Protein AF-A0A821KRN1-F1 (afdb_monomer_lite)

Foldseek 3Di:
DDAPLQAQFDAPPPDDPDRCVPPCVPPVPDPDDPVVRRDRPDDPDVVNVCVVQQWWAQLAPRDTDGPVCCPPDQAQHEAEDEDFLPDPVRVVVQVVVQVVVVVCVVVDPNYAYEYQYPDDDPVRVSVVSNVHRHIYGDNVCNVVVCVVSVVDDDPPPDD

pLDDT: mean 72.32, std 21.02, range [26.2, 95.69]

Sequence (159 aa):
MNPLIGSRHDCALTECEFNLCETCLPKNKHEHPLSEYLTPKRTYSLEKLFTSIPYLINPNNDEKVEMKTLWENDVKSIGFNFLVHWCLPCRELSLRLVELYKEIQTTSNGFRLVFISCDRDVESFNKYRAAMPWLAAPLDAGALLKAYFRVSGEFNLNY

Secondary structure (DSSP, 8-state):
---SS---EE-SSTT----HHHHHTTT---SS-HHHH-EES----HHHHHHHS-EEE-TTT--EEEGGGGG-TT--EEEEEEE-TT-HHHHHHHHHHHHHHHHHHHH-SSEEEEEEE--SSHHHHHHHHTT-SSEE--TTHHHHHHHHTT---------

Radius of gyration: 17.8 Å; chains: 1; bounding box: 39×54×35 Å

Structure (mmCIF, N/CA/C/O backbone):
data_AF-A0A821KRN1-F1
#
_entry.id   AF-A0A821KRN1-F1
#
loop_
_atom_site.group_PDB
_atom_site.id
_atom_site.type_symbol
_atom_site.label_atom_id
_atom_site.label_alt_id
_atom_site.label_comp_id
_atom_site.label_asym_id
_atom_site.label_entity_id
_atom_site.label_seq_id
_atom_site.pdbx_PDB_ins_code
_atom_site.Cartn_x
_atom_site.Cartn_y
_atom_site.Cartn_z
_atom_site.occupancy
_atom_site.B_iso_or_equiv
_atom_site.auth_seq_id
_atom_site.auth_comp_id
_atom_site.auth_asym_id
_atom_site.auth_atom_id
_atom_site.pdbx_PDB_model_num
ATOM 1 N N . MET A 1 1 ? -11.781 9.157 9.106 1.00 30.70 1 MET A N 1
ATOM 2 C CA . MET A 1 1 ? -10.310 9.187 9.251 1.00 30.70 1 MET A CA 1
ATOM 3 C C . MET A 1 1 ? -9.737 9.633 7.918 1.00 30.70 1 MET A C 1
ATOM 5 O O . MET A 1 1 ? -9.972 8.960 6.923 1.00 30.70 1 MET A O 1
ATOM 9 N N . ASN A 1 2 ? -9.121 10.816 7.880 1.00 26.20 2 ASN A N 1
ATOM 10 C CA . ASN A 1 2 ? -8.567 11.400 6.657 1.00 26.20 2 ASN A CA 1
ATOM 11 C C . ASN A 1 2 ? -7.202 10.757 6.358 1.00 26.20 2 ASN A C 1
ATOM 13 O O . ASN A 1 2 ? -6.403 10.618 7.285 1.00 26.20 2 ASN A O 1
ATOM 17 N N . PRO A 1 3 ? -6.921 10.346 5.111 1.00 31.69 3 PRO A N 1
ATOM 18 C CA . PRO A 1 3 ? -5.640 9.745 4.759 1.00 31.69 3 PRO A CA 1
ATOM 19 C C . PRO A 1 3 ? -4.484 10.727 5.014 1.00 31.69 3 PRO A C 1
ATOM 21 O O . PRO A 1 3 ? -4.513 11.861 4.545 1.00 31.69 3 PRO A O 1
ATOM 24 N N . LEU A 1 4 ? -3.437 10.270 5.712 1.00 35.56 4 LEU A N 1
ATOM 25 C CA . LEU A 1 4 ? -2.153 10.973 5.898 1.00 35.56 4 LEU A CA 1
ATOM 26 C C . LEU A 1 4 ? -1.260 10.887 4.644 1.00 35.56 4 LEU A C 1
ATOM 28 O O . LEU A 1 4 ? -0.048 10.713 4.718 1.00 35.56 4 LEU A O 1
ATOM 32 N N . ILE A 1 5 ? -1.870 11.025 3.470 1.00 42.72 5 ILE A N 1
ATOM 33 C CA . ILE A 1 5 ? -1.188 11.452 2.252 1.00 42.72 5 ILE A CA 1
ATOM 34 C C . ILE A 1 5 ? -1.806 12.808 1.983 1.00 42.72 5 ILE A C 1
ATOM 36 O O . ILE A 1 5 ? -2.966 12.874 1.580 1.00 42.72 5 ILE A O 1
ATOM 40 N N . GLY A 1 6 ? -1.073 13.874 2.320 1.00 38.25 6 GLY A N 1
ATOM 41 C CA . GLY A 1 6 ? -1.561 15.241 2.184 1.00 38.25 6 GLY A CA 1
ATOM 42 C C . GLY A 1 6 ? -2.169 15.423 0.801 1.00 38.25 6 GLY A C 1
ATOM 43 O O . GLY A 1 6 ? -1.483 15.291 -0.214 1.00 38.25 6 GLY A O 1
ATOM 44 N N . SER A 1 7 ? -3.477 15.649 0.758 1.00 38.19 7 SER A N 1
ATOM 45 C CA . SER A 1 7 ? -4.183 15.966 -0.472 1.00 38.19 7 SER A CA 1
ATOM 46 C C . SER A 1 7 ? -3.451 17.138 -1.125 1.00 38.19 7 SER A C 1
ATOM 48 O O . SER A 1 7 ? -3.198 18.150 -0.482 1.00 38.19 7 SER A O 1
ATOM 50 N N . ARG A 1 8 ? -3.058 17.027 -2.398 1.00 44.66 8 ARG A N 1
ATOM 51 C CA . ARG A 1 8 ? -2.727 18.244 -3.147 1.00 44.66 8 ARG A CA 1
ATOM 52 C C . ARG A 1 8 ? -4.043 18.970 -3.346 1.00 44.66 8 ARG A C 1
ATOM 54 O O . ARG A 1 8 ? -4.917 18.491 -4.070 1.00 44.66 8 ARG A O 1
ATOM 61 N N . HIS A 1 9 ? -4.200 20.038 -2.598 1.00 41.59 9 HIS A N 1
ATOM 62 C CA . HIS A 1 9 ? -5.409 20.819 -2.557 1.00 41.59 9 HIS A CA 1
ATOM 63 C C . HIS A 1 9 ? -5.377 21.877 -3.663 1.00 41.59 9 HIS A C 1
ATOM 65 O O . HIS A 1 9 ? -4.324 22.463 -3.903 1.00 41.59 9 HIS A O 1
ATOM 71 N N . ASP A 1 10 ? -6.507 22.095 -4.332 1.00 43.78 10 ASP A N 1
ATOM 72 C CA . ASP A 1 10 ? -6.669 23.181 -5.302 1.00 43.78 10 ASP A CA 1
ATOM 73 C C . ASP A 1 10 ? -7.509 24.309 -4.697 1.00 43.78 10 ASP A C 1
ATOM 75 O O . ASP A 1 10 ? -8.334 24.091 -3.808 1.00 43.78 10 ASP A O 1
ATOM 79 N N . CYS A 1 11 ? -7.305 25.519 -5.214 1.00 41.06 11 CYS A N 1
ATOM 80 C CA . CYS A 1 11 ? -8.147 26.672 -4.928 1.00 41.06 11 CYS A CA 1
ATOM 81 C C . CYS A 1 11 ? -9.545 26.473 -5.544 1.00 41.06 11 CYS A C 1
ATOM 83 O O . CYS A 1 11 ? -9.661 26.138 -6.721 1.00 41.06 11 CYS A O 1
ATOM 85 N N . ALA A 1 12 ? -10.606 26.716 -4.767 1.00 42.59 12 ALA A N 1
ATOM 86 C CA . ALA A 1 12 ? -12.000 26.596 -5.215 1.00 42.59 12 ALA A CA 1
ATOM 87 C C . ALA A 1 12 ? -12.429 27.673 -6.237 1.00 42.59 12 ALA A C 1
ATOM 89 O O . ALA A 1 12 ? -13.514 27.583 -6.809 1.00 42.59 12 ALA A O 1
ATOM 90 N N . LEU A 1 13 ? -11.591 28.686 -6.480 1.00 43.34 13 LEU A N 1
ATOM 91 C CA . LEU A 1 13 ? -11.795 29.675 -7.533 1.00 43.34 13 LEU A CA 1
ATOM 92 C C . LEU A 1 13 ? -11.235 29.102 -8.840 1.00 43.34 13 LEU A C 1
ATOM 94 O O . LEU A 1 13 ? -10.025 28.991 -9.042 1.00 43.34 13 LEU A O 1
ATOM 98 N N . THR A 1 14 ? -12.160 28.658 -9.684 1.00 39.50 14 THR A N 1
ATOM 99 C CA . THR A 1 14 ? -11.943 28.042 -10.993 1.00 39.50 14 THR A CA 1
ATOM 100 C C . THR A 1 14 ? -11.017 28.890 -11.865 1.00 39.50 14 THR A C 1
ATOM 102 O O . THR A 1 14 ? -11.425 29.978 -12.249 1.00 39.50 14 THR A O 1
ATOM 105 N N . GLU A 1 15 ? -9.806 28.368 -12.129 1.00 42.44 15 GLU A N 1
ATOM 106 C CA . GLU A 1 15 ? -8.803 28.718 -13.174 1.00 42.44 15 GLU A CA 1
ATOM 107 C C . GLU A 1 15 ? -7.334 28.712 -12.684 1.00 42.44 15 GLU A C 1
ATOM 109 O O . GLU A 1 15 ? -6.418 28.921 -13.474 1.00 42.44 15 GLU A O 1
ATOM 114 N N . CYS A 1 16 ? -7.049 28.399 -11.415 1.00 40.62 16 CYS A N 1
ATOM 115 C CA . CYS A 1 16 ? -5.661 28.282 -10.942 1.00 40.62 16 CYS A CA 1
ATOM 116 C C . CYS A 1 16 ? -5.074 26.865 -11.119 1.00 40.62 16 CYS A C 1
ATOM 118 O O . CYS A 1 16 ? -5.413 25.954 -10.367 1.00 40.62 16 CYS A O 1
ATOM 120 N N . GLU A 1 17 ? -4.096 26.689 -12.016 1.00 45.19 17 GLU A N 1
ATOM 121 C CA . GLU A 1 17 ? -3.165 25.537 -12.017 1.00 45.19 17 GLU A CA 1
ATOM 122 C C . GLU A 1 17 ? -2.045 25.683 -10.958 1.00 45.19 17 GLU A C 1
ATOM 124 O O . GLU A 1 17 ? -0.897 25.301 -11.175 1.00 45.19 17 GLU A O 1
ATOM 129 N N . PHE A 1 18 ? -2.337 26.266 -9.793 1.00 39.44 18 PHE A N 1
ATOM 130 C CA . PHE A 1 18 ? -1.306 26.560 -8.797 1.00 39.44 18 P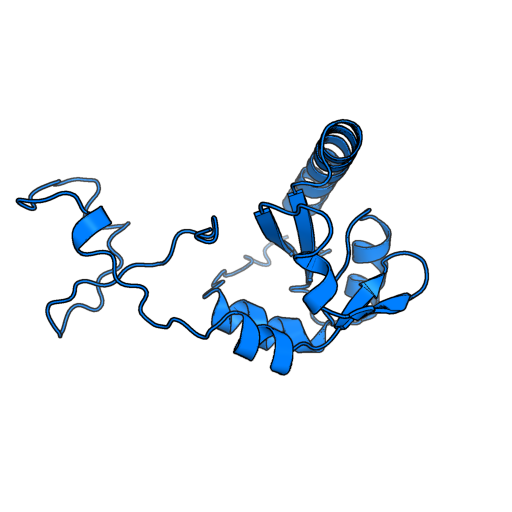HE A CA 1
ATOM 131 C C . PHE A 1 18 ? -1.046 25.385 -7.851 1.00 39.44 18 PHE A C 1
ATOM 133 O O . PHE A 1 18 ? -1.914 24.958 -7.092 1.00 39.44 18 PHE A O 1
ATOM 140 N N . ASN A 1 19 ? 0.203 24.918 -7.827 1.00 46.03 19 ASN A N 1
ATOM 141 C CA . ASN A 1 19 ? 0.730 24.117 -6.730 1.00 46.03 19 ASN A CA 1
ATOM 142 C C . ASN A 1 19 ? 0.952 25.044 -5.522 1.00 46.03 19 ASN A C 1
ATOM 144 O O . ASN A 1 19 ? 1.954 25.755 -5.451 1.00 46.03 19 ASN A O 1
ATOM 148 N N . LEU A 1 20 ? 0.009 25.042 -4.572 1.00 46.41 20 LEU A N 1
ATOM 149 C CA . LEU A 1 20 ? 0.026 25.891 -3.369 1.00 46.41 20 LEU A CA 1
ATOM 150 C C . LEU A 1 20 ? 1.326 25.776 -2.542 1.00 46.41 20 LEU A C 1
ATOM 152 O O . LEU A 1 20 ? 1.620 26.656 -1.741 1.00 46.41 20 LEU A O 1
ATOM 156 N N . CYS A 1 21 ? 2.137 24.730 -2.730 1.00 42.41 21 CYS A N 1
ATOM 157 C CA . CYS A 1 21 ? 3.381 24.551 -1.982 1.00 42.41 21 CYS A CA 1
ATOM 158 C C . CYS A 1 21 ? 4.502 25.523 -2.413 1.00 42.41 21 CYS A C 1
ATOM 160 O O . CYS A 1 21 ? 5.228 26.027 -1.563 1.00 42.41 21 CYS A O 1
ATOM 162 N N . GLU A 1 22 ? 4.641 25.844 -3.704 1.00 41.44 22 GLU A N 1
ATOM 163 C CA . GLU A 1 22 ? 5.802 26.612 -4.201 1.00 41.44 22 GLU A CA 1
ATOM 164 C C . GLU A 1 22 ? 5.659 28.131 -4.043 1.00 41.44 22 GLU A C 1
ATOM 166 O O . GLU A 1 22 ? 6.656 28.837 -3.911 1.00 41.44 22 GLU A O 1
ATOM 171 N N . THR A 1 23 ? 4.432 28.660 -4.028 1.00 42.88 23 THR A N 1
ATOM 172 C CA . THR A 1 23 ? 4.195 30.118 -4.025 1.00 42.88 23 THR A CA 1
ATOM 173 C C . THR A 1 23 ? 3.667 30.655 -2.691 1.00 42.88 23 THR A C 1
ATOM 175 O O . THR A 1 23 ? 3.799 31.851 -2.426 1.00 42.88 23 THR A O 1
ATOM 178 N N . CYS A 1 24 ? 3.092 29.813 -1.822 1.00 47.47 24 CYS A N 1
ATOM 179 C CA . CYS A 1 24 ? 2.488 30.277 -0.565 1.00 47.47 24 CYS A CA 1
ATOM 180 C C . CYS A 1 24 ? 3.499 30.450 0.579 1.00 47.47 24 CYS A C 1
ATOM 182 O O . CYS A 1 24 ? 3.307 31.326 1.423 1.00 47.47 24 CYS A O 1
ATOM 184 N N . LEU A 1 25 ? 4.597 29.689 0.575 1.00 47.62 25 LEU A N 1
ATOM 185 C CA . LEU A 1 25 ? 5.644 29.743 1.605 1.00 47.62 25 LEU A CA 1
ATOM 186 C C . LEU A 1 25 ? 6.246 31.149 1.828 1.00 47.62 25 LEU A C 1
ATOM 188 O O . LEU A 1 25 ? 6.447 31.516 2.985 1.00 47.62 25 LEU A O 1
ATOM 192 N N . PRO A 1 26 ? 6.490 31.980 0.793 1.00 45.72 26 PRO A N 1
ATOM 193 C CA . PRO A 1 26 ? 7.113 33.286 1.002 1.00 45.72 26 PRO A CA 1
ATOM 194 C C . PRO A 1 26 ? 6.150 34.417 1.390 1.00 45.72 26 PRO A C 1
ATOM 196 O O . PRO A 1 26 ? 6.630 35.478 1.786 1.00 45.72 26 PRO A O 1
ATOM 199 N N . LYS A 1 27 ? 4.822 34.272 1.216 1.00 50.19 27 LYS A N 1
ATOM 200 C CA . LYS A 1 27 ? 3.911 35.435 1.288 1.00 50.19 27 LYS A CA 1
ATOM 201 C C . LYS A 1 27 ? 2.667 35.319 2.165 1.00 50.19 27 LYS A C 1
ATOM 203 O O . LYS A 1 27 ? 2.155 36.391 2.445 1.00 50.19 27 LYS A O 1
ATOM 208 N N . ASN A 1 28 ? 2.197 34.140 2.604 1.00 48.38 28 ASN A N 1
ATOM 209 C CA . ASN A 1 28 ? 1.087 33.961 3.580 1.00 48.38 28 ASN A CA 1
ATOM 210 C C . ASN A 1 28 ? 0.032 35.104 3.620 1.00 48.38 28 ASN A C 1
ATOM 212 O O . ASN A 1 28 ? -0.250 35.669 4.675 1.00 48.38 28 ASN A O 1
ATOM 216 N N . LYS A 1 29 ? -0.523 35.497 2.466 1.00 47.97 29 LYS A N 1
ATOM 217 C CA . LYS A 1 29 ? -1.531 36.565 2.356 1.00 47.97 29 LYS A CA 1
ATOM 218 C C . LYS A 1 29 ? -2.837 35.985 1.838 1.00 47.97 29 LYS A C 1
ATOM 220 O O . LYS A 1 29 ? -3.227 36.229 0.701 1.00 47.97 29 LYS A O 1
ATOM 225 N N . HIS A 1 30 ? -3.499 35.207 2.676 1.00 44.12 30 HIS A N 1
ATOM 226 C CA . HIS A 1 30 ? -4.882 34.799 2.475 1.00 44.12 30 HIS A CA 1
ATOM 227 C C . HIS A 1 30 ? -5.616 34.925 3.817 1.00 44.12 30 HIS A C 1
ATOM 229 O O . HIS A 1 30 ? -5.042 34.664 4.872 1.00 44.12 30 HIS A O 1
ATOM 235 N N . GLU A 1 31 ? -6.850 35.427 3.784 1.00 45.00 31 GLU A N 1
ATOM 236 C CA . GLU A 1 31 ? -7.583 35.935 4.962 1.00 45.00 31 GLU A CA 1
ATOM 237 C C . GLU A 1 31 ? -8.187 34.838 5.864 1.00 45.00 31 GLU A C 1
ATOM 239 O O . GLU A 1 31 ? -8.890 35.137 6.824 1.00 45.00 31 GLU A O 1
ATOM 244 N N . HIS A 1 32 ? -7.915 33.565 5.582 1.00 44.38 32 HIS A N 1
ATOM 245 C CA . HIS A 1 32 ? -8.491 32.403 6.269 1.00 44.38 32 HIS A CA 1
ATOM 246 C C . HIS A 1 32 ? -7.483 31.240 6.296 1.00 44.38 32 HIS A C 1
ATOM 248 O O . HIS A 1 32 ? -6.593 31.199 5.459 1.00 44.38 32 HIS A O 1
ATOM 254 N N . PRO A 1 33 ? -7.561 30.258 7.207 1.00 47.88 33 PRO A N 1
ATOM 255 C CA . PRO A 1 33 ? -6.653 29.107 7.216 1.00 47.88 33 PRO A CA 1
ATOM 256 C C . PRO A 1 33 ? -6.674 28.341 5.883 1.00 47.88 33 PRO A C 1
ATOM 258 O O . PRO A 1 33 ? -7.744 28.089 5.330 1.00 47.88 33 PRO A O 1
ATOM 261 N N . LEU A 1 34 ? -5.497 27.941 5.364 1.00 48.78 34 LEU A N 1
ATOM 262 C CA . LEU A 1 34 ? -5.389 27.179 4.101 1.00 48.78 34 LEU A CA 1
ATOM 263 C C . LEU A 1 34 ? -6.355 25.988 4.122 1.00 48.78 34 LEU A C 1
ATOM 265 O O . LEU A 1 34 ? -7.104 25.802 3.167 1.00 48.78 34 LEU A O 1
ATOM 269 N N . SER A 1 35 ? -6.392 25.266 5.250 1.00 49.56 35 SER A N 1
ATOM 270 C CA . SER A 1 35 ? -7.208 24.074 5.513 1.00 49.56 35 SER A CA 1
ATOM 271 C C . SER A 1 35 ? -8.692 24.199 5.162 1.00 49.56 35 SER A C 1
ATOM 273 O O . SER A 1 35 ? -9.317 23.177 4.899 1.00 49.56 35 SER A O 1
ATOM 275 N N . GLU A 1 36 ? -9.257 25.408 5.144 1.00 44.53 36 GLU A N 1
ATOM 276 C CA . GLU A 1 36 ? -10.677 25.635 4.840 1.00 44.53 36 GLU A CA 1
ATOM 277 C C . GLU A 1 36 ? -10.989 25.621 3.335 1.00 44.53 36 GLU A C 1
ATOM 279 O O . GLU A 1 36 ? -12.083 25.232 2.942 1.00 44.53 36 GLU A O 1
ATOM 284 N N . TYR A 1 37 ? -10.025 25.974 2.477 1.00 45.47 37 TYR A N 1
ATOM 285 C CA . TYR A 1 37 ? -10.181 25.973 1.007 1.00 45.47 37 TYR A CA 1
ATOM 286 C C . TYR A 1 37 ? -9.624 24.731 0.327 1.00 45.47 37 TYR A C 1
ATOM 288 O O . TYR A 1 37 ? -9.734 24.541 -0.886 1.00 45.47 37 TYR A O 1
ATOM 296 N N . LEU A 1 38 ? -8.998 23.886 1.126 1.00 45.25 38 LEU A N 1
ATOM 297 C CA . LEU A 1 38 ? -8.263 22.730 0.696 1.00 45.25 38 LEU A CA 1
ATOM 298 C C . LEU A 1 38 ? -9.250 21.608 0.293 1.00 45.25 38 LEU A C 1
ATOM 300 O O . LEU A 1 38 ? -9.434 20.631 1.014 1.00 45.25 38 LEU A O 1
ATOM 304 N N . THR A 1 39 ? -9.864 21.700 -0.893 1.00 43.59 39 THR A N 1
ATOM 305 C CA . THR A 1 39 ? -10.736 20.638 -1.436 1.00 43.59 39 THR A CA 1
ATOM 306 C C . THR A 1 39 ? -9.918 19.612 -2.241 1.00 43.59 39 THR A C 1
ATOM 308 O O . THR A 1 39 ? -9.100 19.992 -3.085 1.00 43.59 39 THR A O 1
ATOM 311 N N . PRO A 1 40 ? -10.048 18.294 -1.985 1.00 47.28 40 PRO A N 1
ATOM 312 C CA . PRO A 1 40 ? -9.336 17.290 -2.770 1.00 47.28 40 PRO A CA 1
ATOM 313 C C . PRO A 1 40 ? -9.843 17.287 -4.221 1.00 47.28 40 PRO A C 1
ATOM 315 O O . PRO A 1 40 ? -11.013 17.007 -4.466 1.00 47.28 40 PRO A O 1
ATOM 318 N N . LYS A 1 41 ? -8.952 17.533 -5.195 1.00 44.16 41 LYS A N 1
ATOM 319 C CA . LYS A 1 41 ? -9.283 17.641 -6.636 1.00 44.16 41 LYS A CA 1
ATOM 320 C C . LYS A 1 41 ? -10.041 16.424 -7.200 1.00 44.16 41 LYS A C 1
ATOM 322 O O . LYS A 1 41 ? -10.765 16.551 -8.183 1.00 44.16 41 LYS A O 1
ATOM 327 N N . ARG A 1 42 ? -9.861 15.235 -6.607 1.00 47.97 42 ARG A N 1
ATOM 328 C CA . ARG A 1 42 ? -10.626 14.008 -6.892 1.00 47.97 42 ARG A CA 1
ATOM 329 C C . ARG A 1 42 ? -10.685 13.132 -5.645 1.00 47.97 42 ARG A C 1
ATOM 331 O O . ARG A 1 42 ? -9.683 12.537 -5.263 1.00 47.97 42 ARG A O 1
ATOM 338 N N . THR A 1 43 ? -11.858 13.004 -5.047 1.00 46.12 43 THR A N 1
ATOM 339 C CA . THR A 1 43 ? -12.161 11.914 -4.122 1.00 46.12 43 THR A CA 1
ATOM 340 C C . THR A 1 43 ? -12.670 10.738 -4.956 1.00 46.12 43 THR A C 1
ATOM 342 O O . THR A 1 43 ? -13.851 10.666 -5.278 1.00 46.12 43 THR A O 1
ATOM 345 N N . TYR A 1 44 ? -11.807 9.798 -5.362 1.00 52.69 44 TYR A N 1
ATOM 346 C CA . TYR A 1 44 ? -12.380 8.465 -5.589 1.00 52.69 44 TYR A CA 1
ATOM 347 C C . TYR A 1 44 ? -12.645 7.903 -4.199 1.00 52.69 44 TYR A C 1
ATOM 349 O O . TYR A 1 44 ? -11.792 8.028 -3.318 1.00 52.69 44 TYR A O 1
ATOM 357 N N . SER A 1 45 ? -13.837 7.355 -3.965 1.00 65.62 45 SER A N 1
ATOM 358 C CA . SER A 1 45 ? -14.065 6.696 -2.686 1.00 65.62 45 SER A CA 1
ATOM 359 C C . SER A 1 45 ? -13.050 5.564 -2.552 1.00 65.62 45 SER A C 1
ATOM 361 O O . SER A 1 45 ? -12.677 4.912 -3.536 1.00 65.62 45 SER A O 1
ATOM 363 N N . LEU A 1 46 ? -12.579 5.342 -1.329 1.00 67.50 46 LEU A N 1
ATOM 364 C CA . LEU A 1 46 ? -11.745 4.190 -1.014 1.00 67.50 46 LEU A CA 1
ATOM 365 C C . LEU A 1 46 ? -12.395 2.888 -1.515 1.00 67.50 46 LEU A C 1
ATOM 367 O O . LEU A 1 46 ? -11.701 2.011 -2.012 1.00 67.50 46 LEU A O 1
ATOM 371 N N . GLU A 1 47 ? -13.728 2.816 -1.524 1.00 70.62 47 GLU A N 1
ATOM 372 C CA . GLU A 1 47 ? -14.486 1.681 -2.061 1.00 70.62 47 GLU A CA 1
ATOM 373 C C . GLU A 1 47 ? -14.231 1.467 -3.559 1.00 70.62 47 GLU A C 1
ATOM 375 O O . GLU A 1 47 ? -14.062 0.333 -4.007 1.00 70.62 47 GLU A O 1
ATOM 380 N N . LYS A 1 48 ? -14.1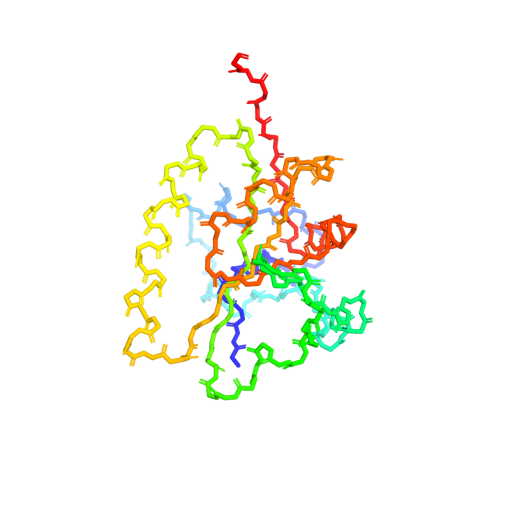44 2.542 -4.353 1.00 73.75 48 LYS A N 1
ATOM 381 C CA . LYS A 1 48 ? -13.814 2.447 -5.782 1.00 73.75 48 LYS A CA 1
ATOM 382 C C . LYS A 1 48 ? -12.371 1.999 -6.006 1.00 73.75 48 LYS A C 1
ATOM 384 O O . LYS A 1 48 ? -12.114 1.230 -6.936 1.00 73.75 48 LYS A O 1
ATOM 389 N N . LEU A 1 49 ? -11.445 2.430 -5.147 1.00 76.38 49 LEU A N 1
ATOM 390 C CA . LEU A 1 49 ? -10.074 1.918 -5.153 1.00 76.38 49 LEU A CA 1
ATOM 391 C C . LEU A 1 49 ? -10.047 0.417 -4.823 1.00 76.38 49 LEU A C 1
ATOM 393 O O . LEU A 1 49 ? -9.408 -0.338 -5.547 1.00 76.38 49 LEU A O 1
ATOM 397 N N . PHE A 1 50 ? -10.792 -0.035 -3.809 1.00 76.12 50 PHE A N 1
ATOM 398 C CA . PHE A 1 50 ? -10.857 -1.456 -3.425 1.00 76.12 50 PHE A CA 1
ATOM 399 C C . PHE A 1 50 ? -11.563 -2.319 -4.463 1.00 76.12 50 PHE A C 1
ATOM 401 O O . PHE A 1 50 ? -11.188 -3.465 -4.669 1.00 76.12 50 PHE A O 1
ATOM 408 N N . THR A 1 51 ? -12.553 -1.766 -5.161 1.00 82.50 51 THR A N 1
ATOM 409 C CA . THR A 1 51 ? -13.188 -2.459 -6.288 1.00 82.50 51 THR A CA 1
ATOM 410 C C . THR A 1 51 ? -12.187 -2.666 -7.423 1.00 82.50 51 THR A C 1
ATOM 412 O O . THR A 1 51 ? -12.189 -3.703 -8.078 1.00 82.50 51 THR A O 1
ATOM 415 N N . SER A 1 52 ? -11.306 -1.685 -7.642 1.00 86.31 52 SER A N 1
ATOM 416 C CA . SER A 1 52 ? -10.283 -1.750 -8.691 1.00 86.31 52 SER A CA 1
ATOM 417 C C . SER A 1 52 ? -9.086 -2.625 -8.294 1.00 86.31 52 SER A C 1
ATOM 419 O O . SER A 1 52 ? -8.394 -3.142 -9.165 1.00 86.31 52 SER A O 1
ATOM 421 N N . ILE A 1 53 ? -8.832 -2.780 -6.990 1.00 89.62 53 ILE A N 1
ATOM 422 C CA . ILE A 1 53 ? -7.725 -3.554 -6.415 1.00 89.62 53 ILE A CA 1
ATOM 423 C C . ILE A 1 53 ? -8.307 -4.459 -5.318 1.00 89.62 53 ILE A C 1
ATOM 425 O O . ILE A 1 53 ? -8.270 -4.100 -4.139 1.00 89.62 53 ILE A O 1
ATOM 429 N N . PRO A 1 54 ? -8.891 -5.613 -5.687 1.00 89.56 54 PRO A N 1
ATOM 430 C CA . PRO A 1 54 ? -9.666 -6.428 -4.751 1.00 89.56 54 PRO A CA 1
ATOM 431 C C . PRO A 1 54 ? -8.801 -7.211 -3.758 1.00 89.56 54 PRO A C 1
ATOM 433 O O . PRO A 1 54 ? -9.303 -7.648 -2.721 1.00 89.56 54 PRO A O 1
ATOM 436 N N . TYR A 1 55 ? -7.509 -7.388 -4.044 1.00 94.38 55 TYR A N 1
ATOM 437 C CA . TYR A 1 55 ? -6.598 -8.142 -3.193 1.00 94.38 55 TYR A CA 1
ATOM 438 C C . TYR A 1 55 ? -5.210 -7.510 -3.093 1.00 94.38 55 TYR A C 1
ATOM 440 O O . TYR A 1 55 ? -4.770 -6.742 -3.950 1.00 94.38 55 TYR A O 1
ATOM 448 N N . LEU A 1 56 ? -4.515 -7.916 -2.040 1.00 94.44 56 LEU A N 1
ATOM 449 C CA . LEU A 1 56 ? -3.105 -7.692 -1.776 1.00 94.44 56 LEU A CA 1
ATOM 450 C C . LEU A 1 56 ? -2.378 -9.031 -1.739 1.00 94.44 56 LEU A C 1
ATOM 452 O O . LEU A 1 56 ? -3.001 -10.083 -1.642 1.00 94.44 56 LEU A O 1
ATOM 456 N N . ILE A 1 57 ? -1.059 -8.985 -1.814 1.00 95.69 57 ILE A N 1
ATOM 457 C CA . ILE A 1 57 ? -0.185 -10.148 -1.869 1.00 95.69 57 ILE A CA 1
ATOM 458 C C . ILE A 1 57 ? 0.613 -10.203 -0.571 1.00 95.69 57 ILE A C 1
ATOM 460 O O . ILE A 1 57 ? 1.256 -9.224 -0.180 1.00 95.69 57 ILE A O 1
ATOM 464 N N . ASN A 1 58 ? 0.574 -11.350 0.097 1.00 94.06 58 ASN A N 1
ATOM 465 C CA . ASN A 1 58 ? 1.434 -11.626 1.233 1.00 94.06 58 ASN A CA 1
ATOM 466 C C . ASN A 1 58 ? 2.895 -11.763 0.755 1.00 94.06 58 ASN A C 1
ATOM 468 O O . ASN A 1 58 ? 3.169 -12.495 -0.201 1.00 94.06 58 ASN A O 1
ATOM 472 N N . PRO A 1 59 ? 3.849 -11.060 1.390 1.00 90.75 59 PRO A N 1
ATOM 473 C CA . PRO A 1 59 ? 5.238 -11.025 0.940 1.00 90.75 59 PRO A CA 1
ATOM 474 C C . PRO A 1 59 ? 5.949 -12.387 0.986 1.00 90.75 59 PRO A C 1
ATOM 476 O O . PRO A 1 59 ? 6.910 -12.566 0.244 1.00 90.75 59 PRO A O 1
ATOM 479 N N . ASN A 1 60 ? 5.487 -13.334 1.811 1.00 86.56 60 ASN A N 1
ATOM 480 C CA . ASN A 1 60 ? 6.215 -14.575 2.101 1.00 86.56 60 ASN A CA 1
ATOM 481 C C . ASN A 1 60 ? 5.716 -15.808 1.333 1.00 86.56 60 ASN A C 1
ATOM 483 O O . ASN A 1 60 ? 6.481 -16.749 1.138 1.00 86.56 60 ASN A O 1
ATOM 487 N N . ASN A 1 61 ? 4.435 -15.850 0.960 1.00 89.81 61 ASN A N 1
ATOM 488 C CA . ASN A 1 61 ? 3.785 -17.057 0.429 1.00 89.81 61 ASN A CA 1
ATOM 489 C C . ASN A 1 61 ? 2.878 -16.791 -0.787 1.00 89.81 61 ASN A C 1
ATOM 491 O O . ASN A 1 61 ? 2.186 -17.702 -1.234 1.00 89.81 61 ASN A O 1
ATOM 495 N N . ASP A 1 62 ? 2.856 -15.557 -1.296 1.00 90.56 62 ASP A N 1
ATOM 496 C CA . ASP A 1 62 ? 2.046 -15.113 -2.441 1.00 90.56 62 ASP A CA 1
ATOM 497 C C . ASP A 1 62 ? 0.529 -15.254 -2.253 1.00 90.56 62 ASP A C 1
ATOM 499 O O . ASP A 1 62 ? -0.253 -15.105 -3.197 1.00 90.56 62 ASP A O 1
ATOM 503 N N . GLU A 1 63 ? 0.097 -15.493 -1.016 1.00 94.50 63 GLU A N 1
ATOM 504 C CA . GLU A 1 63 ? -1.305 -15.584 -0.653 1.00 94.50 63 GLU A CA 1
ATOM 505 C C . GLU A 1 63 ? -2.012 -14.257 -0.929 1.00 94.50 63 GLU A C 1
ATOM 507 O O . GLU A 1 63 ? -1.531 -13.174 -0.577 1.00 94.50 63 GLU A O 1
ATOM 512 N N . LYS A 1 64 ? -3.182 -14.355 -1.564 1.00 95.44 64 LYS A N 1
ATOM 513 C CA . LYS A 1 64 ? -4.031 -13.203 -1.846 1.00 95.44 64 LYS A CA 1
ATOM 514 C C . LYS A 1 64 ? -4.891 -12.897 -0.629 1.00 95.44 64 LYS A C 1
ATOM 516 O O . LYS A 1 64 ? -5.709 -13.715 -0.225 1.00 95.44 64 LYS A O 1
ATOM 521 N N . VAL A 1 65 ? -4.739 -11.693 -0.099 1.00 93.88 65 VAL A N 1
ATOM 522 C CA . VAL A 1 65 ? -5.503 -11.182 1.040 1.00 93.88 65 VAL A CA 1
ATOM 523 C C . VAL A 1 65 ? -6.497 -10.147 0.534 1.00 93.88 65 VAL A C 1
ATOM 525 O O . VAL A 1 65 ? -6.117 -9.237 -0.199 1.00 93.88 65 VAL A O 1
ATOM 528 N N . GLU A 1 66 ? -7.771 -10.260 0.905 1.00 91.94 66 GLU A N 1
ATOM 529 C CA . GLU A 1 66 ? -8.791 -9.309 0.455 1.00 91.94 66 GLU A CA 1
ATOM 530 C C . GLU A 1 66 ? -8.481 -7.881 0.928 1.00 91.94 66 GLU A C 1
ATOM 532 O O . GLU A 1 66 ? -8.206 -7.642 2.106 1.00 91.94 66 GLU A O 1
ATOM 537 N N . MET A 1 67 ? -8.588 -6.903 0.024 1.00 86.19 67 MET A N 1
ATOM 538 C CA . MET A 1 67 ? -8.233 -5.502 0.291 1.00 86.19 67 MET A CA 1
ATOM 539 C C . MET A 1 67 ? -9.051 -4.887 1.437 1.00 86.19 67 MET A C 1
ATOM 541 O O . MET A 1 67 ? -8.544 -4.056 2.193 1.00 86.19 67 MET A O 1
ATOM 545 N N . LYS A 1 68 ? -10.308 -5.321 1.609 1.00 83.75 68 LYS A N 1
ATOM 546 C CA . LYS A 1 68 ? -11.189 -4.850 2.691 1.00 83.75 68 LYS A CA 1
ATOM 547 C C . LYS A 1 68 ? -10.627 -5.141 4.088 1.00 83.75 68 LYS A C 1
ATOM 549 O O . LYS A 1 68 ? -10.835 -4.351 5.004 1.00 83.75 68 LYS A O 1
ATOM 554 N N . THR A 1 69 ? -9.830 -6.202 4.226 1.00 86.44 69 THR A N 1
ATOM 555 C CA . THR A 1 69 ? -9.269 -6.631 5.516 1.00 86.44 69 THR A CA 1
ATOM 556 C C . THR A 1 69 ? -8.241 -5.655 6.075 1.00 86.44 69 THR A C 1
ATOM 558 O O . THR A 1 69 ? -7.938 -5.699 7.269 1.00 86.44 69 THR A O 1
ATOM 561 N N . LEU A 1 70 ? -7.704 -4.747 5.245 1.00 84.38 70 LEU A N 1
ATOM 562 C CA . LEU A 1 70 ? -6.787 -3.695 5.685 1.00 84.38 70 LEU A CA 1
ATOM 563 C C . LEU A 1 70 ? -7.387 -2.788 6.762 1.00 84.38 70 LEU A C 1
ATOM 565 O O . LEU A 1 70 ? -6.630 -2.239 7.553 1.00 84.38 70 LEU A O 1
ATOM 569 N N . TRP A 1 71 ? -8.709 -2.620 6.770 1.00 80.00 71 TRP A N 1
ATOM 570 C CA . TRP A 1 71 ? -9.437 -1.649 7.597 1.00 80.00 71 TRP A CA 1
ATOM 571 C C . TRP A 1 71 ? -10.197 -2.326 8.745 1.00 80.00 71 TRP A C 1
ATOM 573 O O . TRP A 1 71 ? -10.902 -1.669 9.503 1.00 80.00 71 TRP A O 1
ATOM 583 N N . GLU A 1 72 ? -10.069 -3.647 8.857 1.00 83.62 72 GLU A N 1
ATOM 584 C CA . GLU A 1 72 ? -10.651 -4.460 9.922 1.00 83.62 72 GLU A CA 1
ATOM 585 C C . GLU A 1 72 ? -9.713 -4.506 11.142 1.00 83.62 72 GLU A C 1
ATOM 587 O O . GLU A 1 72 ? -8.550 -4.104 11.063 1.00 83.62 72 GLU A O 1
ATOM 592 N N . ASN A 1 73 ? -10.187 -5.065 12.259 1.00 82.25 73 ASN A N 1
ATOM 593 C CA . ASN A 1 73 ? -9.394 -5.304 13.476 1.00 82.25 73 ASN A CA 1
ATOM 594 C C . ASN A 1 73 ? -8.773 -4.026 14.071 1.00 82.25 73 ASN A C 1
ATOM 596 O O . ASN A 1 73 ? -7.572 -3.975 14.333 1.00 82.25 73 ASN A O 1
ATOM 600 N N . ASP A 1 74 ? -9.594 -2.989 14.256 1.00 81.75 74 ASP A N 1
ATOM 601 C CA . ASP A 1 74 ? -9.220 -1.723 14.909 1.00 81.75 74 ASP A CA 1
ATOM 602 C C . ASP A 1 74 ? -8.104 -0.924 14.218 1.00 81.75 74 ASP A C 1
ATOM 604 O O . ASP A 1 74 ? -7.453 -0.070 14.832 1.00 81.75 74 ASP A O 1
ATOM 608 N N . VAL A 1 75 ? -7.896 -1.147 12.918 1.00 84.88 75 VAL A N 1
ATOM 609 C CA . VAL A 1 75 ? -6.953 -0.352 12.128 1.00 84.88 75 VAL A CA 1
ATOM 610 C C . VAL A 1 75 ? -7.449 1.085 12.021 1.00 84.88 75 VAL A C 1
ATOM 612 O O . VAL A 1 75 ? -8.525 1.374 11.502 1.00 84.88 75 VAL A O 1
ATOM 615 N N . LYS A 1 76 ? -6.617 2.012 12.489 1.00 84.25 76 LYS A N 1
ATOM 616 C CA . LYS A 1 76 ? -6.875 3.454 12.491 1.00 84.25 76 LYS A CA 1
ATOM 617 C C . LYS A 1 76 ? -6.215 4.156 11.313 1.00 84.25 76 LYS A C 1
ATOM 619 O O . LYS A 1 76 ? -6.604 5.260 10.939 1.00 84.25 76 LYS A O 1
ATOM 624 N N . SER A 1 77 ? -5.152 3.584 10.761 1.00 84.00 77 SER A N 1
ATOM 625 C CA . SER A 1 77 ? -4.365 4.235 9.717 1.00 84.00 77 SER A CA 1
ATOM 626 C C . SER A 1 77 ? -3.674 3.221 8.820 1.00 84.00 77 SER A C 1
ATOM 628 O O . SER A 1 77 ? -3.141 2.218 9.286 1.00 84.00 77 SER A O 1
ATOM 630 N N . ILE A 1 78 ? -3.655 3.518 7.522 1.00 86.75 78 ILE A N 1
ATOM 631 C CA . ILE A 1 78 ? -2.943 2.735 6.515 1.00 86.75 78 ILE A CA 1
ATOM 632 C C . ILE A 1 78 ? -1.997 3.670 5.777 1.00 86.75 78 ILE A C 1
ATOM 634 O O . ILE A 1 78 ? -2.420 4.701 5.250 1.00 86.75 78 ILE A O 1
ATOM 638 N N . GLY A 1 79 ? -0.719 3.313 5.751 1.00 88.44 79 GLY A N 1
ATOM 639 C CA . GLY A 1 79 ? 0.283 3.966 4.926 1.00 88.44 79 GLY A CA 1
ATOM 640 C C . GLY A 1 79 ? 0.497 3.199 3.626 1.00 88.44 79 GLY A C 1
ATOM 641 O O . GLY A 1 79 ? 0.640 1.977 3.621 1.00 88.44 79 GLY A O 1
ATOM 642 N N . PHE A 1 80 ? 0.554 3.928 2.519 1.00 88.75 80 PHE A N 1
ATOM 643 C CA . PHE A 1 80 ? 0.916 3.388 1.215 1.00 88.75 80 PHE A CA 1
ATOM 644 C C . PHE A 1 80 ? 2.353 3.787 0.904 1.00 88.75 80 PHE A C 1
ATOM 646 O O . PHE A 1 80 ? 2.664 4.974 0.804 1.00 88.75 80 PHE A O 1
ATOM 653 N N . ASN A 1 81 ? 3.229 2.797 0.787 1.00 88.50 81 ASN A N 1
ATOM 654 C CA . ASN A 1 81 ? 4.657 3.004 0.626 1.00 88.50 81 ASN A CA 1
ATOM 655 C C . ASN A 1 81 ? 5.078 2.750 -0.825 1.00 88.50 81 ASN A C 1
ATOM 657 O O . ASN A 1 81 ? 5.102 1.604 -1.274 1.00 88.50 81 ASN A O 1
ATOM 661 N N . PHE A 1 82 ? 5.402 3.823 -1.546 1.00 87.75 82 PHE A N 1
ATOM 662 C CA . PHE A 1 82 ? 5.836 3.783 -2.941 1.00 87.75 82 PHE A CA 1
ATOM 663 C C . PHE A 1 82 ? 7.354 3.696 -3.014 1.00 87.75 82 PHE A C 1
ATOM 665 O O . PHE A 1 82 ? 8.034 4.690 -2.768 1.00 87.75 82 PHE A O 1
ATOM 672 N N . LEU A 1 83 ? 7.894 2.535 -3.384 1.00 85.00 83 LEU A N 1
ATOM 673 C CA . LEU A 1 83 ? 9.344 2.346 -3.487 1.00 85.00 83 LEU A CA 1
ATOM 674 C C . LEU A 1 83 ? 9.727 1.586 -4.755 1.00 85.00 83 LEU A C 1
ATOM 676 O O . LEU A 1 83 ? 8.915 0.884 -5.355 1.00 85.00 83 LEU A O 1
ATOM 680 N N . VAL A 1 84 ? 10.996 1.725 -5.131 1.00 80.31 84 VAL A N 1
ATOM 681 C CA . VAL A 1 84 ? 11.661 0.911 -6.155 1.00 80.31 84 VAL A CA 1
ATOM 682 C C . VAL A 1 84 ? 12.838 0.170 -5.534 1.00 80.31 84 VAL A C 1
ATOM 684 O O . VAL A 1 84 ? 13.515 0.703 -4.649 1.00 80.31 84 VAL A O 1
ATOM 687 N N . HIS A 1 85 ? 13.111 -1.034 -6.024 1.00 77.44 85 HIS A N 1
ATOM 688 C CA . HIS A 1 85 ? 14.202 -1.885 -5.552 1.00 77.44 85 HIS A CA 1
ATOM 689 C C . HIS A 1 85 ? 15.591 -1.312 -5.887 1.00 77.44 85 HIS A C 1
ATOM 691 O O . HIS A 1 85 ? 16.533 -1.433 -5.103 1.00 77.44 85 HIS A O 1
ATOM 697 N N . TRP A 1 86 ? 15.730 -0.668 -7.048 1.00 73.44 86 TRP A N 1
ATOM 698 C CA . TRP A 1 86 ? 17.010 -0.164 -7.564 1.00 73.44 86 TRP A CA 1
ATOM 699 C C . TRP A 1 86 ? 17.443 1.188 -6.962 1.00 73.44 86 TRP A C 1
ATOM 701 O O . TRP A 1 86 ? 18.547 1.659 -7.226 1.00 73.44 86 TRP A O 1
ATOM 711 N N . CYS A 1 87 ? 16.613 1.804 -6.115 1.00 77.31 87 CYS A N 1
ATOM 712 C CA . CYS A 1 87 ? 16.930 3.056 -5.429 1.00 77.31 87 CYS A CA 1
ATOM 713 C C . CYS A 1 87 ? 17.728 2.784 -4.148 1.00 77.31 87 CYS A C 1
ATOM 715 O O . CYS A 1 87 ? 17.194 2.303 -3.148 1.00 77.31 87 CYS A O 1
ATOM 717 N N . LEU A 1 88 ? 19.014 3.141 -4.159 1.00 72.38 88 LEU A N 1
ATOM 718 C CA . LEU A 1 88 ? 19.927 2.958 -3.027 1.00 72.38 88 LEU A CA 1
ATOM 719 C C . LEU A 1 88 ? 19.420 3.595 -1.713 1.00 72.38 88 LEU A C 1
ATOM 721 O O . LEU A 1 88 ? 19.300 2.855 -0.733 1.00 72.38 88 LEU A O 1
ATOM 725 N N . PRO A 1 89 ? 19.035 4.889 -1.676 1.00 74.81 89 PRO A N 1
ATOM 726 C CA . PRO A 1 89 ? 18.465 5.504 -0.471 1.00 74.81 89 PRO A CA 1
ATOM 727 C C . PRO A 1 89 ? 17.180 4.819 0.014 1.00 74.81 89 PRO A C 1
ATOM 729 O O . PRO A 1 89 ? 16.929 4.716 1.213 1.00 74.81 89 PRO A O 1
ATOM 732 N N . CYS A 1 90 ? 16.371 4.305 -0.915 1.00 72.50 90 CYS A N 1
ATOM 733 C CA . CYS A 1 90 ? 15.112 3.638 -0.602 1.00 72.50 90 CYS A CA 1
ATOM 734 C C . CYS A 1 90 ? 15.332 2.317 0.147 1.00 72.50 90 CYS A C 1
ATOM 736 O O . CYS A 1 90 ? 14.522 1.960 1.006 1.00 72.50 90 CYS A O 1
ATOM 738 N N . ARG A 1 91 ? 16.428 1.604 -0.142 1.00 78.25 91 ARG A N 1
ATOM 739 C CA . ARG A 1 91 ? 16.773 0.362 0.564 1.00 78.25 91 ARG A CA 1
ATOM 740 C C . ARG A 1 91 ? 17.154 0.628 2.015 1.00 78.25 91 ARG A C 1
ATOM 742 O O . ARG A 1 91 ? 16.675 -0.082 2.893 1.00 78.25 91 ARG A O 1
ATOM 749 N N . GLU A 1 92 ? 17.946 1.668 2.278 1.00 81.38 92 GLU A N 1
ATOM 750 C CA . GLU A 1 92 ? 18.303 2.042 3.654 1.00 81.38 92 GLU A CA 1
ATOM 751 C C . GLU A 1 92 ? 17.070 2.490 4.449 1.00 81.38 92 GLU A C 1
ATOM 753 O O . GLU A 1 92 ? 16.852 2.032 5.572 1.00 81.38 92 GLU A O 1
ATOM 758 N N . LEU A 1 93 ? 16.216 3.321 3.840 1.00 82.19 93 LEU A N 1
ATOM 759 C CA . LEU A 1 93 ? 14.949 3.731 4.444 1.00 82.19 93 LEU A CA 1
ATOM 760 C C . LEU A 1 93 ? 14.069 2.523 4.785 1.00 82.19 93 LEU A C 1
ATOM 762 O O . LEU A 1 93 ? 13.462 2.485 5.854 1.00 82.19 93 LEU A O 1
ATOM 766 N N . SER A 1 94 ? 14.015 1.530 3.895 1.00 84.06 94 SER A N 1
ATOM 767 C CA . SER A 1 94 ? 13.189 0.339 4.101 1.00 84.06 94 SER A CA 1
ATOM 768 C C . SER A 1 94 ? 13.643 -0.475 5.300 1.00 84.06 94 SER A C 1
ATOM 770 O O . SER A 1 94 ? 12.789 -0.924 6.052 1.00 84.06 94 SER A O 1
ATOM 772 N N . LEU A 1 95 ? 14.950 -0.613 5.536 1.00 87.19 95 LEU A N 1
ATOM 773 C CA . LEU A 1 95 ? 15.456 -1.321 6.717 1.00 87.19 95 LEU A CA 1
ATOM 774 C C . LEU A 1 95 ? 14.967 -0.665 8.015 1.00 87.19 95 LEU A C 1
ATOM 776 O O . LEU A 1 95 ? 14.363 -1.336 8.850 1.00 87.19 95 LEU A O 1
ATOM 780 N N . ARG A 1 96 ? 15.120 0.660 8.131 1.00 88.25 96 ARG A N 1
ATOM 781 C CA . ARG A 1 96 ? 14.640 1.412 9.304 1.00 88.25 96 ARG A CA 1
ATOM 782 C C . ARG A 1 96 ? 13.121 1.342 9.448 1.00 88.25 96 ARG A C 1
ATOM 784 O O . ARG A 1 96 ? 12.596 1.248 10.553 1.00 88.25 96 ARG A O 1
ATOM 791 N N . LEU A 1 97 ? 12.399 1.371 8.327 1.00 88.94 97 LEU A N 1
ATOM 792 C CA . LEU A 1 97 ? 10.943 1.268 8.329 1.00 88.94 97 LEU A CA 1
ATOM 793 C C . LEU A 1 97 ? 10.463 -0.123 8.757 1.00 88.94 97 LEU A C 1
ATOM 795 O O . LEU A 1 97 ? 9.445 -0.225 9.434 1.00 88.94 97 LEU A O 1
ATOM 799 N N . VAL A 1 98 ? 11.181 -1.188 8.391 1.00 92.44 98 VAL A N 1
ATOM 800 C CA . VAL A 1 98 ? 10.885 -2.555 8.839 1.00 92.44 98 VAL A CA 1
ATOM 801 C C . VAL A 1 98 ? 11.033 -2.672 10.353 1.00 92.44 98 VAL A C 1
ATOM 803 O O . VAL A 1 98 ? 10.163 -3.263 10.994 1.00 92.44 98 VAL A O 1
ATOM 806 N N . GLU A 1 99 ? 12.099 -2.112 10.923 1.00 91.81 99 GLU A N 1
ATOM 807 C CA . GLU A 1 99 ? 12.324 -2.085 12.375 1.00 91.81 99 GLU A CA 1
ATOM 808 C C . GLU A 1 99 ? 11.199 -1.331 13.090 1.00 91.81 99 GLU A C 1
ATOM 810 O O . GLU A 1 99 ? 10.494 -1.917 13.913 1.00 91.81 99 GLU A O 1
ATOM 815 N N . LEU A 1 100 ? 10.939 -0.086 12.6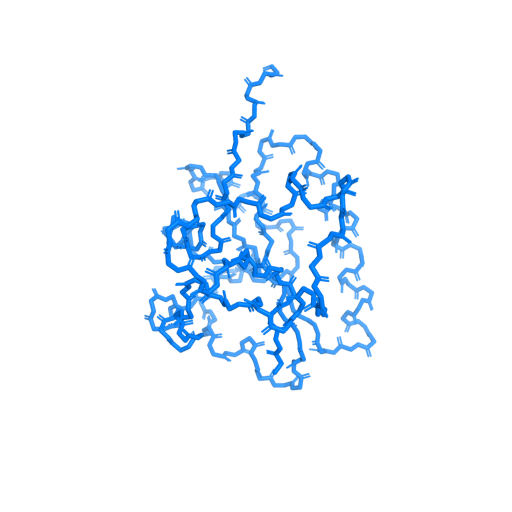77 1.00 91.00 100 LEU A N 1
ATOM 816 C CA . LEU A 1 100 ? 9.873 0.742 13.240 1.00 91.00 100 LEU A CA 1
ATOM 817 C C . LEU A 1 100 ? 8.496 0.077 13.121 1.00 91.00 100 LEU A C 1
ATOM 819 O O . LEU A 1 100 ? 7.701 0.102 14.058 1.00 91.00 100 LEU A O 1
ATOM 823 N N . TYR A 1 101 ? 8.191 -0.530 11.971 1.00 92.38 101 TYR A N 1
ATOM 824 C CA . TYR A 1 101 ? 6.911 -1.202 11.777 1.00 92.38 101 TYR A CA 1
ATOM 825 C C . TYR A 1 101 ? 6.751 -2.375 12.741 1.00 92.38 101 TYR A C 1
ATOM 827 O O . TYR A 1 101 ? 5.701 -2.505 13.361 1.00 92.38 101 TYR A O 1
ATOM 835 N N . LYS A 1 102 ? 7.788 -3.203 12.918 1.00 92.19 102 LYS A N 1
ATOM 836 C CA . LYS A 1 102 ? 7.745 -4.313 13.879 1.00 92.19 102 LYS A CA 1
ATOM 837 C C . LYS A 1 102 ? 7.479 -3.812 15.296 1.00 92.19 102 LYS A C 1
ATOM 839 O O . LYS A 1 102 ? 6.626 -4.383 15.967 1.00 92.19 102 LYS A O 1
ATOM 844 N N . GLU A 1 103 ? 8.140 -2.737 15.722 1.00 91.62 103 GLU A N 1
ATOM 845 C CA . GLU A 1 103 ? 7.908 -2.117 17.033 1.00 91.62 103 GLU A CA 1
ATOM 846 C C . GLU A 1 103 ? 6.463 -1.627 17.192 1.00 91.62 103 GLU A C 1
ATOM 848 O O . GLU A 1 103 ? 5.806 -1.952 18.186 1.00 91.62 103 GLU A O 1
ATOM 853 N N . ILE A 1 104 ? 5.924 -0.925 16.190 1.00 89.06 104 ILE A N 1
ATOM 854 C CA . ILE A 1 104 ? 4.527 -0.469 16.195 1.00 89.06 104 ILE A CA 1
ATOM 855 C C . ILE A 1 104 ? 3.575 -1.663 16.330 1.00 89.06 104 ILE A C 1
ATOM 857 O O . ILE A 1 104 ? 2.698 -1.639 17.192 1.00 89.06 104 ILE A O 1
ATOM 861 N N . GLN A 1 105 ? 3.796 -2.739 15.567 1.00 89.69 105 GLN A N 1
ATOM 862 C CA . GLN A 1 105 ? 2.949 -3.935 15.612 1.00 89.69 105 GLN A CA 1
ATOM 863 C C . GLN A 1 105 ? 2.986 -4.665 16.966 1.00 89.69 105 GLN A C 1
ATOM 865 O O . GLN A 1 105 ? 2.048 -5.396 17.275 1.00 89.69 105 GLN A O 1
ATOM 870 N N . THR A 1 106 ? 4.017 -4.470 17.801 1.00 90.94 106 THR A N 1
ATOM 871 C CA . THR A 1 106 ? 4.028 -5.028 19.171 1.00 90.94 106 THR A CA 1
ATOM 872 C C . THR A 1 106 ? 3.128 -4.269 20.145 1.00 90.94 106 THR A C 1
ATOM 874 O O . THR A 1 106 ? 2.680 -4.839 21.138 1.00 90.94 106 THR A O 1
ATOM 877 N N . THR A 1 107 ? 2.857 -2.990 19.875 1.00 86.88 107 THR A N 1
ATOM 878 C CA . THR A 1 107 ? 2.109 -2.101 20.779 1.00 86.88 107 THR A CA 1
ATOM 879 C C . THR A 1 107 ? 0.693 -1.810 20.292 1.00 86.88 107 THR A C 1
ATOM 881 O O . THR A 1 107 ? -0.181 -1.489 21.096 1.00 86.88 107 THR A O 1
ATOM 884 N N . SER A 1 108 ? 0.445 -1.907 18.983 1.00 85.25 108 SER A N 1
ATOM 885 C CA . SER A 1 108 ? -0.829 -1.550 18.370 1.00 85.25 108 SER A CA 1
ATOM 886 C C . SER A 1 108 ? -1.015 -2.222 17.012 1.00 85.25 108 SER A C 1
ATOM 888 O O . SER A 1 108 ? -0.147 -2.153 16.149 1.00 85.25 108 SER A O 1
ATOM 890 N N . ASN A 1 109 ? -2.215 -2.752 16.766 1.00 82.81 109 ASN A N 1
ATOM 891 C CA . ASN A 1 109 ? -2.655 -3.170 15.427 1.00 82.81 109 ASN A CA 1
ATOM 892 C C . ASN A 1 109 ? -3.287 -2.018 14.624 1.00 82.81 109 ASN A C 1
ATOM 894 O O . ASN A 1 109 ? -3.808 -2.218 13.527 1.00 82.81 109 ASN A O 1
ATOM 898 N N . GLY A 1 110 ? -3.251 -0.798 15.169 1.00 85.62 110 GLY A N 1
ATOM 899 C CA . GLY A 1 110 ? -3.913 0.375 14.610 1.00 85.62 110 GLY A CA 1
ATOM 900 C C . GLY A 1 110 ? -3.263 0.934 13.343 1.00 85.62 110 GLY A C 1
ATOM 901 O O . GLY A 1 110 ? -3.857 1.808 12.714 1.00 85.62 110 GLY A O 1
ATOM 902 N N . PHE A 1 111 ? -2.071 0.471 12.964 1.00 87.81 111 PHE A N 1
ATOM 903 C CA . PHE A 1 111 ? -1.354 0.946 11.785 1.00 87.81 111 PHE A CA 1
ATOM 904 C C . PHE A 1 111 ? -1.005 -0.207 10.845 1.00 87.81 111 PHE A C 1
ATOM 906 O O . PHE A 1 111 ? -0.514 -1.247 11.268 1.00 87.81 111 PHE A O 1
ATOM 913 N N . ARG A 1 112 ? -1.226 -0.025 9.542 1.00 90.06 112 ARG A N 1
ATOM 914 C CA . ARG A 1 112 ? -0.775 -0.976 8.519 1.00 90.06 112 ARG A CA 1
ATOM 915 C C . ARG A 1 112 ? -0.008 -0.264 7.424 1.00 90.06 112 ARG A C 1
ATOM 917 O O . ARG A 1 112 ? -0.308 0.876 7.085 1.00 90.06 112 ARG A O 1
ATOM 924 N N . LEU A 1 113 ? 0.960 -0.961 6.847 1.00 91.69 113 LEU A N 1
ATOM 925 C CA . LEU A 1 113 ? 1.639 -0.524 5.636 1.00 91.69 113 LEU A CA 1
ATOM 926 C C . LEU A 1 113 ? 1.215 -1.396 4.458 1.00 91.69 113 LEU A C 1
ATOM 928 O O . LEU A 1 113 ? 0.887 -2.570 4.622 1.00 91.69 113 LEU A O 1
ATOM 932 N N . VAL A 1 114 ? 1.212 -0.804 3.270 1.00 92.81 114 VAL A N 1
ATOM 933 C CA . VAL A 1 114 ? 1.045 -1.508 1.999 1.00 92.81 114 VAL A CA 1
ATOM 934 C C . VAL A 1 114 ? 2.169 -1.078 1.077 1.00 92.81 114 VAL A C 1
ATOM 936 O O . VAL A 1 114 ? 2.336 0.112 0.807 1.00 92.81 114 VAL A O 1
ATOM 939 N N . PHE A 1 115 ? 2.935 -2.042 0.583 1.00 93.94 115 PHE A N 1
ATOM 940 C CA . PHE A 1 115 ? 3.959 -1.793 -0.418 1.00 93.94 115 PHE A CA 1
ATOM 941 C C . PHE A 1 115 ? 3.321 -1.606 -1.794 1.00 93.94 115 PHE A C 1
ATOM 943 O O . PHE A 1 115 ? 2.545 -2.442 -2.251 1.00 93.94 115 PHE A O 1
ATOM 950 N N . ILE A 1 116 ? 3.677 -0.519 -2.471 1.00 92.06 116 ILE A N 1
ATOM 951 C CA . ILE A 1 116 ? 3.329 -0.262 -3.863 1.00 92.06 116 ILE A CA 1
ATOM 952 C C . ILE A 1 116 ? 4.635 -0.179 -4.633 1.00 92.06 116 ILE A C 1
ATOM 954 O O . ILE A 1 116 ? 5.403 0.776 -4.489 1.00 92.06 116 ILE A O 1
ATOM 958 N N . SER A 1 117 ? 4.887 -1.190 -5.454 1.00 90.38 117 SER A N 1
ATOM 959 C CA . SER A 1 117 ? 6.091 -1.199 -6.266 1.00 90.38 117 SER A CA 1
ATOM 960 C C . SER A 1 117 ? 5.996 -0.198 -7.405 1.00 90.38 117 SER A C 1
ATOM 962 O O . SER A 1 117 ? 4.997 -0.088 -8.121 1.00 90.38 117 SER A O 1
ATOM 964 N N . CYS A 1 118 ? 7.083 0.542 -7.558 1.00 86.81 118 CYS A N 1
ATOM 965 C CA . CYS A 1 118 ? 7.347 1.399 -8.697 1.00 86.81 118 CYS A CA 1
ATOM 966 C C . CYS A 1 118 ? 8.307 0.722 -9.700 1.00 86.81 118 CYS A C 1
ATOM 968 O O . CYS A 1 118 ? 8.681 1.359 -10.689 1.00 86.81 118 CYS A O 1
ATOM 970 N N . ASP A 1 119 ? 8.715 -0.528 -9.444 1.00 86.38 119 ASP A N 1
ATOM 971 C CA . ASP A 1 119 ? 9.551 -1.333 -10.337 1.00 86.38 119 ASP A CA 1
ATOM 972 C C . ASP A 1 119 ? 8.799 -1.670 -11.633 1.00 86.38 119 ASP A C 1
ATOM 974 O O . ASP A 1 119 ? 7.576 -1.533 -11.728 1.00 86.38 119 ASP A O 1
ATOM 978 N N . ARG A 1 120 ? 9.545 -2.063 -12.670 1.00 85.25 120 ARG A N 1
ATOM 979 C CA . ARG A 1 120 ? 8.984 -2.368 -13.999 1.00 85.25 120 ARG A CA 1
ATOM 980 C C . ARG A 1 120 ? 8.885 -3.866 -14.272 1.00 85.25 120 ARG A C 1
ATOM 982 O O . ARG A 1 120 ? 8.200 -4.261 -15.210 1.00 85.25 120 ARG A O 1
ATOM 989 N N . ASP A 1 121 ? 9.557 -4.679 -13.468 1.00 89.12 121 ASP A N 1
ATOM 990 C CA . ASP A 1 121 ? 9.691 -6.116 -13.647 1.00 89.12 121 ASP A CA 1
ATOM 991 C C . ASP A 1 121 ? 9.279 -6.890 -12.387 1.00 89.12 121 ASP A C 1
ATOM 993 O O . ASP A 1 121 ? 9.406 -6.429 -11.250 1.00 89.12 121 ASP A O 1
ATOM 997 N N . VAL A 1 122 ? 8.768 -8.098 -12.617 1.00 91.25 122 VAL A N 1
ATOM 998 C CA . VAL A 1 122 ? 8.245 -8.991 -11.574 1.00 91.25 122 VAL A CA 1
ATOM 999 C C . VAL A 1 122 ? 9.356 -9.500 -10.652 1.00 91.25 122 VAL A C 1
ATOM 1001 O O . VAL A 1 122 ? 9.110 -9.737 -9.470 1.00 91.25 122 VAL A O 1
ATOM 1004 N N . GLU A 1 123 ? 10.578 -9.655 -11.161 1.00 91.38 123 GLU A N 1
ATOM 1005 C CA . GLU A 1 123 ? 11.711 -10.157 -10.381 1.00 91.38 123 GLU A CA 1
ATOM 1006 C C . GLU A 1 123 ? 12.104 -9.173 -9.273 1.00 91.38 123 GLU A C 1
ATOM 1008 O O . GLU A 1 123 ? 12.136 -9.546 -8.097 1.00 91.38 123 GLU A O 1
ATOM 1013 N N . SER A 1 124 ? 12.319 -7.904 -9.622 1.00 90.06 124 SER A N 1
ATOM 1014 C CA . SER A 1 124 ? 12.623 -6.827 -8.675 1.00 90.06 124 SER A CA 1
ATOM 1015 C C . SER A 1 124 ? 11.493 -6.631 -7.668 1.00 90.06 124 SER A C 1
ATOM 1017 O O . SER A 1 124 ? 11.751 -6.515 -6.468 1.00 90.06 124 SER A O 1
ATOM 1019 N N . PHE A 1 125 ? 10.240 -6.680 -8.136 1.00 91.94 125 PHE A N 1
ATOM 1020 C CA . PHE A 1 125 ? 9.057 -6.641 -7.277 1.00 91.94 125 PHE A CA 1
ATOM 1021 C C . PHE A 1 125 ? 9.076 -7.753 -6.221 1.00 91.94 125 PHE A C 1
ATOM 1023 O O . PHE A 1 125 ? 8.956 -7.477 -5.025 1.00 91.94 125 PHE A O 1
ATOM 1030 N N . ASN A 1 126 ? 9.255 -9.003 -6.656 1.00 91.75 126 ASN A N 1
ATOM 1031 C CA . ASN A 1 126 ? 9.246 -10.172 -5.780 1.00 91.75 126 ASN A CA 1
ATOM 1032 C C . ASN A 1 126 ? 10.405 -10.151 -4.787 1.00 91.75 126 ASN A C 1
ATOM 1034 O O . ASN A 1 126 ? 10.207 -10.386 -3.595 1.00 91.75 126 ASN A O 1
ATOM 1038 N N . LYS A 1 127 ? 11.604 -9.812 -5.262 1.00 89.62 127 LYS A N 1
ATOM 1039 C CA . LYS A 1 127 ? 12.792 -9.726 -4.417 1.00 89.62 127 LYS A CA 1
ATOM 1040 C C . LYS A 1 127 ? 12.626 -8.686 -3.316 1.00 89.62 127 LYS A C 1
ATOM 1042 O O . LYS A 1 127 ? 13.012 -8.935 -2.177 1.00 89.62 127 LYS A O 1
ATOM 1047 N N . TYR A 1 128 ? 12.059 -7.527 -3.643 1.00 88.88 128 TYR A N 1
ATOM 1048 C CA . TYR A 1 128 ? 11.978 -6.433 -2.687 1.00 88.88 128 TYR A CA 1
ATOM 1049 C C . TYR A 1 128 ? 10.827 -6.586 -1.696 1.00 88.88 128 TYR A C 1
ATOM 1051 O O . TYR A 1 128 ? 11.025 -6.352 -0.504 1.00 88.88 128 TYR A O 1
ATOM 1059 N N . ARG A 1 129 ? 9.654 -7.056 -2.146 1.00 91.62 129 ARG A N 1
ATOM 1060 C CA . ARG A 1 129 ? 8.526 -7.306 -1.234 1.00 91.62 129 ARG A CA 1
ATOM 1061 C C . ARG A 1 129 ? 8.844 -8.390 -0.203 1.00 91.62 129 ARG A C 1
ATOM 1063 O O . ARG A 1 129 ? 8.406 -8.264 0.931 1.00 91.62 129 ARG A O 1
ATOM 1070 N N . ALA A 1 130 ? 9.641 -9.402 -0.562 1.00 91.44 130 ALA A N 1
ATOM 1071 C CA . ALA A 1 130 ? 10.030 -10.482 0.349 1.00 91.44 130 ALA A CA 1
ATOM 1072 C C . ALA A 1 130 ? 10.866 -9.993 1.550 1.00 91.44 130 ALA A C 1
ATOM 1074 O O . ALA A 1 130 ? 10.956 -10.677 2.565 1.00 91.44 130 ALA A O 1
ATOM 1075 N N . ALA A 1 131 ? 11.467 -8.801 1.460 1.00 88.69 131 ALA A N 1
ATOM 1076 C CA . ALA A 1 131 ? 12.198 -8.182 2.564 1.00 88.69 131 ALA A CA 1
ATOM 1077 C C . ALA A 1 131 ? 11.297 -7.381 3.527 1.00 88.69 131 ALA A C 1
ATOM 1079 O O . ALA A 1 131 ? 11.784 -6.867 4.537 1.00 88.69 131 ALA A O 1
ATOM 1080 N N . MET A 1 132 ? 10.002 -7.239 3.227 1.00 91.00 132 MET A N 1
ATOM 1081 C CA . MET A 1 132 ? 9.064 -6.405 3.980 1.00 91.00 132 MET A CA 1
ATOM 1082 C C . MET A 1 132 ? 8.068 -7.268 4.776 1.00 91.00 132 MET A C 1
ATOM 1084 O O . MET A 1 132 ? 7.588 -8.275 4.268 1.00 91.00 132 MET A O 1
ATOM 1088 N N . PRO A 1 133 ? 7.703 -6.880 6.013 1.00 92.69 133 PRO A N 1
ATOM 1089 C CA . PRO A 1 133 ? 6.756 -7.627 6.846 1.00 92.69 133 PRO A CA 1
ATOM 1090 C C . PRO A 1 133 ? 5.281 -7.308 6.544 1.00 92.69 133 PRO A C 1
ATOM 1092 O O . PRO A 1 133 ? 4.393 -7.874 7.177 1.00 92.69 133 PRO A O 1
ATOM 1095 N N . TRP A 1 134 ? 5.007 -6.375 5.632 1.00 93.44 134 TRP A N 1
ATOM 1096 C CA . TRP A 1 134 ? 3.664 -5.904 5.298 1.00 93.44 134 TRP A CA 1
ATOM 1097 C C . TRP A 1 134 ? 3.215 -6.366 3.904 1.00 93.44 134 TRP A C 1
ATOM 1099 O O . TRP A 1 134 ? 4.016 -6.823 3.092 1.00 93.44 134 TRP A O 1
ATOM 1109 N N . LEU A 1 135 ? 1.916 -6.240 3.620 1.00 95.12 135 LEU A N 1
ATOM 1110 C CA . LEU A 1 135 ? 1.309 -6.675 2.358 1.00 95.12 135 LEU A CA 1
ATOM 1111 C C . LEU A 1 135 ? 1.754 -5.807 1.172 1.00 95.12 135 LEU A C 1
ATOM 1113 O O . LEU A 1 135 ? 2.055 -4.624 1.334 1.00 95.12 135 LEU A O 1
ATOM 1117 N N . ALA A 1 136 ? 1.735 -6.372 -0.033 1.00 95.44 13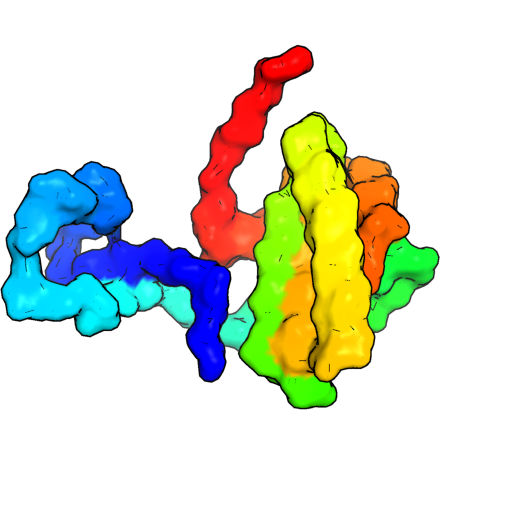6 ALA A N 1
ATOM 1118 C CA . ALA A 1 136 ? 2.041 -5.664 -1.273 1.00 95.44 136 ALA A CA 1
ATOM 1119 C C . ALA A 1 136 ? 0.811 -5.550 -2.180 1.00 95.44 136 ALA A C 1
ATOM 1121 O O . ALA A 1 136 ? 0.032 -6.491 -2.314 1.00 95.44 136 ALA A O 1
ATOM 1122 N N . ALA A 1 137 ? 0.647 -4.411 -2.845 1.00 94.56 137 ALA A N 1
ATOM 1123 C CA . ALA A 1 137 ? -0.268 -4.309 -3.970 1.00 94.56 137 ALA A CA 1
ATOM 1124 C C . ALA A 1 137 ? 0.285 -5.110 -5.166 1.00 94.56 137 ALA A C 1
ATOM 1126 O O . ALA A 1 137 ? 1.507 -5.155 -5.355 1.00 94.56 137 ALA A O 1
ATOM 1127 N N . PRO A 1 138 ? -0.584 -5.718 -5.991 1.00 94.19 138 PRO A N 1
ATOM 1128 C CA . PRO A 1 138 ? -0.179 -6.310 -7.262 1.00 94.19 138 PRO A CA 1
ATOM 1129 C C . PRO A 1 138 ? 0.615 -5.321 -8.132 1.00 94.19 138 PRO A C 1
ATOM 1131 O O . PRO A 1 138 ? 0.320 -4.125 -8.149 1.00 94.19 138 PRO A O 1
ATOM 1134 N N . LEU A 1 139 ? 1.633 -5.808 -8.850 1.00 91.25 139 LEU A N 1
ATOM 1135 C CA . LEU A 1 139 ? 2.533 -4.952 -9.637 1.00 91.25 139 LEU A CA 1
ATOM 1136 C C . LEU A 1 139 ? 1.783 -4.140 -10.712 1.00 91.25 139 LEU A C 1
ATOM 1138 O O . LEU A 1 139 ? 2.071 -2.963 -10.930 1.00 91.25 139 LEU A O 1
ATOM 1142 N N . ASP A 1 140 ? 0.777 -4.744 -11.339 1.00 89.00 140 ASP A N 1
ATOM 1143 C CA . ASP A 1 140 ? -0.109 -4.120 -12.328 1.00 89.00 140 ASP A CA 1
ATOM 1144 C C . ASP A 1 140 ? -1.006 -3.018 -11.732 1.00 89.00 140 ASP A C 1
ATOM 1146 O O . ASP A 1 140 ? -1.311 -2.030 -12.407 1.00 89.00 140 ASP A O 1
ATOM 1150 N N . ALA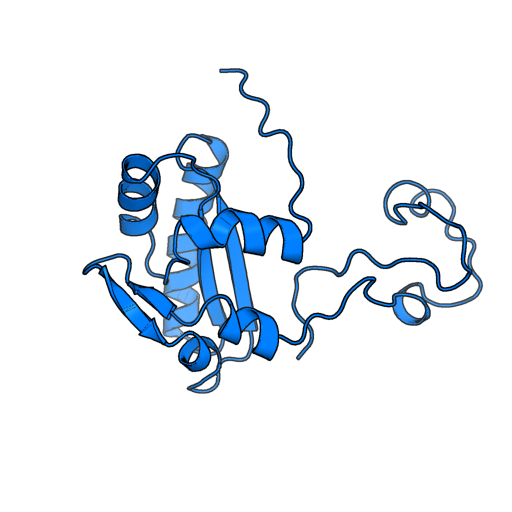 A 1 141 ? -1.344 -3.105 -10.443 1.00 88.62 141 ALA A N 1
ATOM 1151 C CA . ALA A 1 141 ? -2.058 -2.050 -9.726 1.00 88.62 141 ALA A CA 1
ATOM 1152 C C . ALA A 1 141 ? -1.194 -0.797 -9.479 1.00 88.62 141 ALA A C 1
ATOM 1154 O O . ALA A 1 141 ? -1.728 0.280 -9.190 1.00 88.62 141 ALA A O 1
ATOM 1155 N N . GLY A 1 142 ? 0.133 -0.893 -9.623 1.00 84.06 142 GLY A N 1
ATOM 1156 C CA . GLY A 1 142 ? 1.064 0.205 -9.362 1.00 84.06 142 GLY A CA 1
ATOM 1157 C C . GLY A 1 142 ? 0.793 1.451 -10.211 1.00 84.06 142 GLY A C 1
ATOM 1158 O O . GLY A 1 142 ? 0.857 2.569 -9.702 1.00 84.06 142 GLY A O 1
ATOM 1159 N N . ALA A 1 143 ? 0.447 1.299 -11.495 1.00 81.25 143 ALA A N 1
ATOM 1160 C CA . ALA A 1 143 ? 0.132 2.436 -12.368 1.00 81.25 143 ALA A CA 1
ATOM 1161 C C . ALA A 1 143 ? -1.134 3.183 -11.913 1.00 81.25 143 ALA A C 1
ATOM 1163 O O . ALA A 1 143 ? -1.121 4.412 -11.801 1.00 81.25 143 ALA A O 1
ATOM 1164 N N . LEU A 1 144 ? -2.193 2.436 -11.585 1.00 84.06 144 LEU A N 1
ATOM 1165 C CA . LEU A 1 144 ? -3.445 2.982 -11.064 1.00 84.06 144 LEU A CA 1
ATOM 1166 C C . LEU A 1 144 ? -3.217 3.713 -9.737 1.00 84.06 144 LEU A C 1
ATOM 1168 O O . LEU A 1 144 ? -3.674 4.842 -9.573 1.00 84.06 144 LEU A O 1
ATOM 1172 N N . LEU A 1 145 ? -2.480 3.099 -8.809 1.00 84.25 145 LEU A N 1
ATOM 1173 C CA . LEU A 1 145 ? -2.189 3.674 -7.497 1.00 84.25 145 LEU A CA 1
ATOM 1174 C C . LEU A 1 145 ? -1.331 4.937 -7.600 1.00 84.25 145 LEU A C 1
ATOM 1176 O O . LEU A 1 145 ? -1.645 5.939 -6.962 1.00 84.25 145 LEU A O 1
ATOM 1180 N N . LYS A 1 146 ? -0.293 4.940 -8.443 1.00 80.19 146 LYS A N 1
ATOM 1181 C CA . LYS A 1 146 ? 0.521 6.141 -8.689 1.00 80.19 146 LYS A CA 1
ATOM 1182 C C . LYS A 1 146 ? -0.318 7.284 -9.254 1.00 80.19 146 LYS A C 1
ATOM 1184 O O . LYS A 1 146 ? -0.182 8.417 -8.795 1.00 80.19 146 LYS A O 1
ATOM 1189 N N . ALA A 1 147 ? -1.210 6.990 -10.202 1.00 78.12 147 ALA A N 1
ATOM 1190 C CA . ALA A 1 147 ? -2.131 7.980 -10.753 1.00 78.12 147 ALA A CA 1
ATOM 1191 C C . ALA A 1 147 ? -3.118 8.491 -9.691 1.00 78.12 147 ALA A C 1
ATOM 1193 O O . ALA A 1 147 ? -3.316 9.700 -9.567 1.00 78.12 147 ALA A O 1
ATOM 1194 N N . TYR A 1 148 ? -3.688 7.584 -8.892 1.00 78.00 148 TYR A N 1
ATOM 1195 C CA . TYR A 1 148 ? -4.640 7.902 -7.829 1.00 78.00 148 TYR A CA 1
ATOM 1196 C C . TYR A 1 148 ? -4.022 8.808 -6.756 1.00 78.00 148 TYR A C 1
ATOM 1198 O O . TYR A 1 148 ? -4.579 9.854 -6.428 1.00 78.00 148 TYR A O 1
ATOM 1206 N N . PHE A 1 149 ? -2.830 8.458 -6.271 1.00 76.94 149 PHE A N 1
ATOM 1207 C CA . PHE A 1 149 ? -2.108 9.224 -5.254 1.00 76.94 149 PHE A CA 1
ATOM 1208 C C . PHE A 1 149 ? -1.275 10.382 -5.828 1.00 76.94 149 PHE A C 1
ATOM 1210 O O . PHE A 1 149 ? -0.614 11.096 -5.076 1.00 76.94 149 PHE A O 1
ATOM 1217 N N . ARG A 1 150 ? -1.313 10.603 -7.152 1.00 73.81 150 ARG A N 1
ATOM 1218 C CA . ARG A 1 150 ? -0.536 11.635 -7.866 1.00 73.81 150 ARG A CA 1
ATOM 1219 C C . ARG A 1 150 ? 0.951 11.600 -7.491 1.00 73.81 150 ARG A C 1
ATOM 1221 O O . ARG A 1 150 ? 1.589 12.644 -7.300 1.00 73.81 150 ARG A O 1
ATOM 1228 N N . VAL A 1 151 ? 1.486 10.385 -7.377 1.00 71.50 151 VAL A N 1
ATOM 1229 C CA . VAL A 1 151 ? 2.908 10.140 -7.146 1.00 71.50 151 VAL A CA 1
ATOM 1230 C C . VAL A 1 151 ? 3.622 10.382 -8.467 1.00 71.50 151 VAL A C 1
ATOM 1232 O O . VAL A 1 151 ? 3.587 9.562 -9.382 1.00 71.50 151 VAL A O 1
ATOM 1235 N N . SER A 1 152 ? 4.221 11.563 -8.567 1.00 63.22 152 SER A N 1
ATOM 1236 C CA . SER A 1 152 ? 5.058 11.998 -9.677 1.00 63.22 152 SER A CA 1
ATOM 1237 C C . SER A 1 152 ? 6.485 12.128 -9.165 1.00 63.22 152 SER A C 1
ATOM 1239 O O . SER A 1 152 ? 6.721 12.868 -8.211 1.00 63.22 152 SER A O 1
ATOM 1241 N N . GLY A 1 153 ? 7.424 11.441 -9.795 1.00 55.00 153 GLY A N 1
ATOM 1242 C CA . GLY A 1 153 ? 8.840 11.590 -9.505 1.00 55.00 153 GLY A CA 1
ATOM 1243 C C . GLY A 1 153 ? 9.646 11.154 -10.712 1.00 55.00 153 GLY A C 1
ATOM 1244 O O . GLY A 1 153 ? 9.443 10.056 -11.232 1.00 55.00 153 GLY A O 1
ATOM 1245 N N . GLU A 1 154 ? 10.557 12.011 -11.154 1.00 48.88 154 GLU A N 1
ATOM 1246 C CA . GLU A 1 154 ? 11.718 11.561 -11.904 1.00 48.88 154 GLU A CA 1
ATOM 1247 C C . GLU A 1 154 ? 12.611 10.865 -10.884 1.00 48.88 154 GLU A C 1
ATOM 1249 O O . GLU A 1 154 ? 13.299 11.505 -10.089 1.00 48.88 154 GLU A O 1
ATOM 1254 N N . PHE A 1 155 ? 12.555 9.537 -10.833 1.00 48.78 155 PHE A N 1
ATOM 1255 C CA . PHE A 1 155 ? 13.624 8.800 -10.182 1.00 48.78 155 PHE A CA 1
ATOM 1256 C C . PHE A 1 155 ? 14.857 9.024 -11.062 1.00 48.78 155 PHE A C 1
ATOM 1258 O O . PHE A 1 155 ? 15.026 8.319 -12.052 1.00 48.78 155 PHE A O 1
ATOM 1265 N N . ASN A 1 156 ? 15.622 10.087 -10.796 1.00 36.28 156 ASN A N 1
ATOM 1266 C CA . ASN A 1 156 ? 16.795 10.451 -11.583 1.00 36.28 156 ASN A CA 1
ATOM 1267 C C . ASN A 1 156 ? 17.755 9.254 -11.606 1.00 36.28 156 ASN A C 1
ATOM 1269 O O . ASN A 1 156 ? 18.395 8.925 -10.610 1.00 36.28 156 ASN A O 1
ATOM 1273 N N . LEU A 1 157 ? 17.782 8.576 -12.754 1.00 41.22 157 LEU A N 1
ATOM 1274 C CA . LEU A 1 157 ? 18.516 7.345 -13.050 1.00 41.22 157 LEU A CA 1
ATOM 1275 C C . LEU A 1 157 ? 19.998 7.641 -13.335 1.00 41.22 157 LEU A C 1
ATOM 1277 O O . LEU A 1 157 ? 20.544 7.165 -14.324 1.00 41.22 157 LEU A O 1
ATOM 1281 N N . ASN A 1 158 ? 20.646 8.447 -12.495 1.00 29.55 158 ASN A N 1
ATOM 1282 C CA . ASN A 1 158 ? 22.070 8.745 -12.640 1.00 29.55 158 ASN A CA 1
ATOM 1283 C C . ASN A 1 158 ? 22.855 8.050 -11.526 1.00 29.55 158 ASN A C 1
ATOM 1285 O O . ASN A 1 158 ? 23.198 8.674 -10.522 1.00 29.55 158 ASN A O 1
ATOM 1289 N N . TYR A 1 159 ? 23.123 6.760 -11.728 1.00 37.47 159 TYR A N 1
ATOM 1290 C CA . TYR A 1 159 ? 24.253 6.054 -11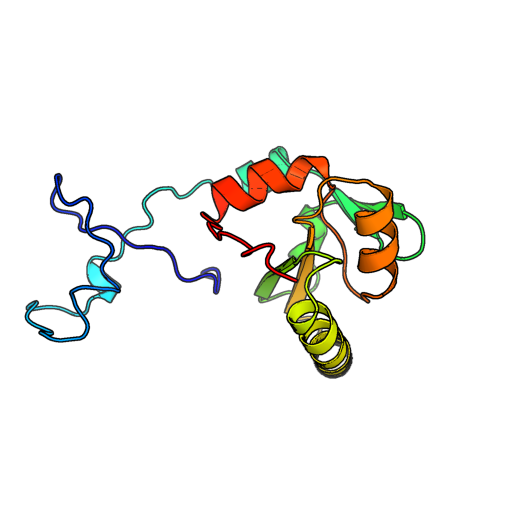.128 1.00 37.47 159 TYR A CA 1
ATOM 1291 C C . TYR A 1 159 ? 24.932 5.212 -12.201 1.00 37.47 159 TYR A C 1
ATOM 1293 O O . TYR A 1 159 ? 24.202 4.471 -12.897 1.00 37.47 159 TYR A O 1
#